Protein AF-A0A364GPJ3-F1 (afdb_monomer)

Sequence (107 aa):
MFDFDQLNASINGVFGESVSYQPAAGGAPFSVTGVVVDSFRTPYYKDDGSVGYTTTAPAIGVRLADFPAKPVKNDVLTRLKTGDRFMVLDVHSDGIGWLNLILKVAK

Foldseek 3Di:
DDACVVVQVVCLVPQWAWKWKAAPVGDDIDIFTWHKDDWDWDWDADPVRDIDIDIDAIKTKGFQVRDPDGDDFQIWIAGPVPRWIWTFHDWDDPPNRIIITGIDGDD

Solvent-accessible surface area (backbone atoms only — not comparable to full-atom values): 6150 Å² total; per-residue (Å²): 133,88,83,42,58,68,58,54,51,51,50,34,75,75,62,33,42,59,26,41,37,32,52,67,89,70,57,81,67,44,77,44,58,21,35,71,42,78,57,49,77,48,80,44,78,44,98,86,72,47,79,45,73,51,75,47,71,28,33,35,40,32,50,52,85,77,43,99,60,86,84,56,67,61,18,34,40,32,36,67,87,77,66,52,38,30,26,29,68,45,77,44,71,76,85,58,55,42,32,42,34,38,35,42,84,47,132

Secondary structure (DSSP, 8-state):
----HHHHHHHHHHH-EEEEEE-TTSPPPEEEEEEEE---EEEEE-TTSPEEEEE---EEEEEGGG-SS---TT-EEEETTT--EEEEEEEEE-SSSEEEEEEEE--

Radius of gyration: 15.86 Å; Cα contacts (8 Å, |Δi|>4): 226; chains: 1; bounding box: 46×33×44 Å

pLDDT: mean 90.46, std 5.55, range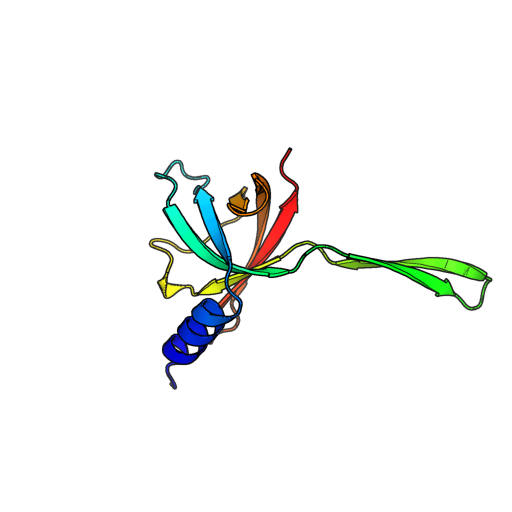 [61.84, 95.56]

Nearest PDB structures (foldseek):
  8gtf-assembly1_M  TM=7.383E-01  e=1.185E-05  Dinoroseobacter phage vB_DshS-R4C
  2h9h-assembly1_A  TM=4.325E-01  e=6.744E-03  Hepatovirus A
  6tba-assembly1_3A  TM=4.882E-01  e=1.240E-01  Rhodobacter capsulatus SB 1003
  5wej-assembly1_A  TM=3.888E-01  e=8.947E-01  Norovirus Hu/1968/US

Structure (mmCIF, N/CA/C/O backbone):
data_AF-A0A364GPJ3-F1
#
_entry.id   AF-A0A364GPJ3-F1
#
loop_
_atom_site.group_PDB
_atom_site.id
_atom_site.type_symbol
_atom_site.label_atom_id
_atom_site.label_alt_id
_atom_site.label_comp_id
_atom_site.label_asym_id
_atom_site.label_entity_id
_atom_site.label_seq_id
_atom_site.pdbx_PDB_ins_code
_atom_site.Cartn_x
_atom_site.Cartn_y
_atom_site.Cartn_z
_atom_site.occupancy
_atom_site.B_iso_or_equiv
_atom_site.auth_seq_id
_atom_site.auth_comp_id
_atom_site.auth_asym_id
_atom_site.auth_atom_id
_atom_site.pdbx_PDB_model_num
ATOM 1 N N . MET A 1 1 ? -25.790 -4.391 -11.228 1.00 63.22 1 MET A N 1
ATOM 2 C CA . MET A 1 1 ? -24.360 -4.034 -11.133 1.00 63.22 1 MET A CA 1
ATOM 3 C C . MET A 1 1 ? -23.608 -5.323 -10.870 1.00 63.22 1 MET A C 1
ATOM 5 O O . MET A 1 1 ? -24.101 -6.101 -10.064 1.00 63.22 1 MET A O 1
ATOM 9 N N . PHE A 1 2 ? -22.533 -5.606 -11.603 1.00 77.19 2 PHE A N 1
ATOM 10 C CA . PHE A 1 2 ? -21.745 -6.817 -11.365 1.00 77.19 2 PHE A CA 1
ATOM 11 C C . PHE A 1 2 ? -20.918 -6.652 -10.091 1.00 77.19 2 PHE A C 1
ATOM 13 O O . PHE A 1 2 ? -20.407 -5.563 -9.833 1.00 77.19 2 PHE A O 1
ATOM 20 N N . ASP A 1 3 ? -20.834 -7.718 -9.303 1.00 80.44 3 ASP A N 1
ATOM 21 C CA . ASP A 1 3 ? -20.013 -7.763 -8.101 1.00 80.44 3 ASP A CA 1
ATOM 22 C C . ASP A 1 3 ? -18.608 -8.264 -8.465 1.00 80.44 3 ASP A C 1
ATOM 24 O O . ASP A 1 3 ? -18.435 -9.407 -8.892 1.00 80.44 3 ASP A O 1
ATOM 28 N N . PHE A 1 4 ? -17.614 -7.385 -8.339 1.00 85.38 4 PHE A N 1
ATOM 29 C CA . PHE A 1 4 ? -16.212 -7.670 -8.652 1.00 85.38 4 PHE A CA 1
ATOM 30 C C . PHE A 1 4 ? -15.420 -8.148 -7.430 1.00 85.38 4 PHE A C 1
ATOM 32 O O . PHE A 1 4 ? -14.222 -8.413 -7.530 1.00 85.38 4 PHE A O 1
ATOM 39 N N . ASP A 1 5 ? -16.066 -8.319 -6.278 1.00 86.19 5 ASP A N 1
ATOM 40 C CA . ASP A 1 5 ? -15.370 -8.657 -5.043 1.00 86.19 5 ASP A CA 1
ATOM 41 C C . ASP A 1 5 ? -14.637 -9.999 -5.092 1.00 86.19 5 ASP A C 1
ATOM 43 O O . ASP A 1 5 ? -13.546 -10.124 -4.536 1.00 86.19 5 ASP A O 1
ATOM 47 N N . GLN A 1 6 ? -15.182 -10.996 -5.795 1.00 89.06 6 GLN A N 1
ATOM 48 C CA . GLN A 1 6 ? -14.492 -12.280 -5.967 1.00 89.06 6 GLN A CA 1
ATOM 49 C C . GLN A 1 6 ? -13.222 -12.155 -6.817 1.00 89.06 6 GLN A C 1
ATOM 51 O O . GLN A 1 6 ? -12.224 -12.830 -6.544 1.00 89.06 6 GLN A O 1
ATOM 56 N N . LEU A 1 7 ? -13.234 -11.276 -7.823 1.00 89.88 7 LEU A N 1
ATOM 57 C CA . LEU A 1 7 ? -12.050 -10.977 -8.627 1.00 89.88 7 LEU A CA 1
ATOM 58 C C . LEU A 1 7 ? -10.989 -10.294 -7.757 1.00 89.88 7 LEU A C 1
ATOM 60 O O . LEU A 1 7 ? -9.840 -10.732 -7.727 1.00 89.88 7 LEU A O 1
ATOM 64 N N . ASN A 1 8 ? -11.400 -9.287 -6.990 1.00 90.94 8 ASN A N 1
ATOM 65 C CA . ASN A 1 8 ? -10.539 -8.538 -6.077 1.00 90.94 8 ASN A CA 1
ATOM 66 C C . ASN A 1 8 ? -9.906 -9.450 -5.011 1.00 90.94 8 ASN A C 1
ATOM 68 O O . ASN A 1 8 ? -8.701 -9.387 -4.767 1.00 90.94 8 ASN A O 1
ATOM 72 N N . ALA A 1 9 ? -10.692 -10.358 -4.425 1.00 91.38 9 ALA A N 1
ATOM 73 C CA . ALA A 1 9 ? -10.198 -11.351 -3.474 1.00 91.38 9 ALA A CA 1
ATOM 74 C C . ALA A 1 9 ? -9.173 -12.307 -4.110 1.00 91.38 9 ALA A C 1
ATOM 76 O O . ALA A 1 9 ? -8.153 -12.618 -3.495 1.00 91.38 9 ALA A O 1
ATOM 77 N N . SER A 1 10 ? -9.405 -12.734 -5.354 1.00 93.31 10 SER A N 1
ATOM 78 C CA . SER A 1 10 ? -8.479 -13.611 -6.084 1.00 93.31 10 SER A CA 1
ATOM 79 C C . SER A 1 10 ? -7.152 -12.911 -6.392 1.00 93.31 10 SER A C 1
ATOM 81 O O . SER A 1 10 ? -6.089 -13.500 -6.207 1.00 93.31 10 SER A O 1
ATOM 83 N N . ILE A 1 11 ? -7.197 -11.637 -6.800 1.00 92.62 11 ILE A N 1
ATOM 84 C CA . ILE A 1 11 ? -6.002 -10.807 -7.022 1.00 92.62 11 ILE A CA 1
ATOM 85 C C . ILE A 1 11 ? -5.192 -10.687 -5.727 1.00 92.62 11 ILE A C 1
ATOM 87 O O . ILE A 1 11 ? -3.986 -10.940 -5.736 1.00 92.62 11 ILE A O 1
ATOM 91 N N . ASN A 1 12 ? -5.854 -10.375 -4.608 1.00 92.50 12 ASN A N 1
ATOM 92 C CA . ASN A 1 12 ? -5.217 -10.326 -3.292 1.00 92.50 12 ASN A CA 1
ATOM 93 C C . ASN A 1 12 ? -4.597 -11.673 -2.892 1.00 92.50 12 ASN A C 1
ATOM 95 O O . ASN A 1 12 ? -3.507 -11.693 -2.330 1.00 92.50 12 ASN A O 1
ATOM 99 N N . GLY A 1 13 ? -5.243 -12.797 -3.209 1.00 91.38 13 GLY A N 1
ATOM 100 C CA . GLY A 1 13 ? -4.716 -14.129 -2.901 1.00 91.38 13 GLY A CA 1
ATOM 101 C C . GLY A 1 13 ? -3.429 -14.492 -3.652 1.00 91.38 13 GLY A C 1
ATOM 102 O O . GLY A 1 13 ? -2.637 -15.282 -3.144 1.00 91.38 13 GLY A O 1
ATOM 103 N N . VAL A 1 14 ? -3.206 -13.926 -4.843 1.00 94.88 14 VAL A N 1
ATOM 104 C CA . VAL A 1 14 ? -2.039 -14.241 -5.688 1.00 94.88 14 VAL A CA 1
ATOM 105 C C . VAL A 1 14 ? -0.918 -13.212 -5.538 1.00 94.88 14 VAL A C 1
ATOM 107 O O . VAL A 1 14 ? 0.250 -13.584 -5.453 1.00 94.88 14 VAL A O 1
ATOM 110 N N . PHE A 1 15 ? -1.262 -11.923 -5.523 1.00 94.62 15 PHE A N 1
ATOM 111 C CA . PHE A 1 15 ? -0.298 -10.815 -5.570 1.00 94.62 15 PHE A CA 1
ATOM 112 C C . PHE A 1 15 ? -0.271 -9.972 -4.296 1.00 94.62 15 PHE A C 1
ATOM 114 O O . PHE A 1 15 ? 0.564 -9.077 -4.168 1.00 94.62 15 PHE A O 1
ATOM 121 N N . GLY A 1 16 ? -1.213 -10.202 -3.385 1.00 93.06 16 GLY A N 1
ATOM 122 C CA . GLY A 1 16 ? -1.340 -9.412 -2.178 1.00 93.06 16 GLY A CA 1
ATOM 123 C C . GLY A 1 16 ? -0.233 -9.706 -1.174 1.00 93.06 16 GLY A C 1
ATOM 124 O O . GLY A 1 16 ? 0.240 -10.831 -1.015 1.00 93.06 16 GLY A O 1
ATOM 125 N N . GLU A 1 17 ? 0.145 -8.668 -0.446 1.00 94.81 17 GLU A N 1
ATOM 126 C CA . GLU A 1 17 ? 1.013 -8.742 0.714 1.00 94.81 17 GLU A CA 1
ATOM 127 C C . GLU A 1 17 ? 0.230 -8.340 1.962 1.00 94.81 17 GLU A C 1
ATOM 129 O O . GLU A 1 17 ? -0.613 -7.439 1.926 1.00 94.81 17 GLU A O 1
ATOM 134 N N . SER A 1 18 ? 0.516 -9.000 3.085 1.00 94.56 18 SER A N 1
ATOM 135 C CA . SER A 1 18 ? -0.067 -8.622 4.370 1.00 94.56 18 SER A CA 1
ATOM 136 C C . SER A 1 18 ? 0.593 -7.354 4.904 1.00 94.56 18 SER A C 1
ATOM 138 O O . SER A 1 18 ? 1.817 -7.265 5.050 1.00 94.56 18 SER A O 1
ATOM 140 N N . VAL A 1 19 ? -0.237 -6.379 5.246 1.00 95.12 19 VAL A N 1
ATOM 141 C CA . VAL A 1 19 ? 0.166 -5.102 5.825 1.00 95.12 19 VAL A CA 1
ATOM 142 C C . VAL A 1 19 ? -0.625 -4.856 7.106 1.00 95.12 19 VAL A C 1
ATOM 144 O O . VAL A 1 19 ? -1.802 -5.199 7.204 1.00 95.12 19 VAL A O 1
ATOM 147 N N . SER A 1 20 ? 0.027 -4.278 8.110 1.00 95.56 20 SER A N 1
A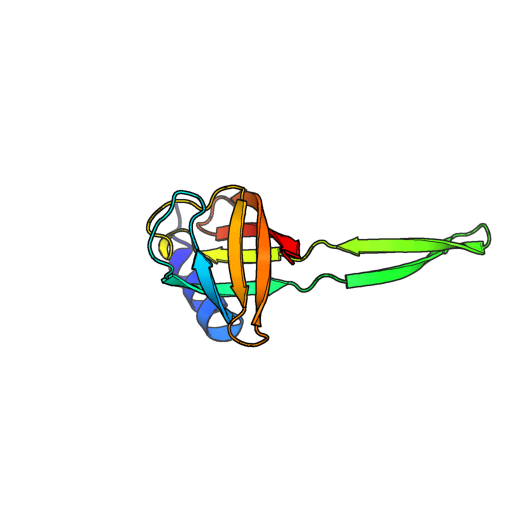TOM 148 C CA . SER A 1 20 ? -0.647 -3.807 9.318 1.00 95.56 20 SER A CA 1
ATOM 149 C C . SER A 1 20 ? -1.149 -2.392 9.078 1.00 95.56 20 SER A C 1
ATOM 151 O O . SER A 1 20 ? -0.366 -1.492 8.772 1.00 95.56 20 SER A O 1
ATOM 153 N N . TYR A 1 21 ? -2.457 -2.209 9.181 1.00 95.25 21 TYR A N 1
ATOM 154 C CA . TYR A 1 21 ? -3.138 -0.942 9.006 1.00 95.25 21 TYR A CA 1
ATOM 155 C C . TYR A 1 21 ? -3.462 -0.320 10.357 1.00 95.25 21 TYR A C 1
ATOM 157 O O . TYR A 1 21 ? -4.069 -0.959 11.212 1.00 95.25 21 TYR A O 1
ATOM 165 N N . GLN A 1 22 ? -3.110 0.948 10.528 1.00 94.50 22 GLN A N 1
ATOM 166 C CA . GLN A 1 22 ? -3.352 1.728 11.730 1.00 94.50 22 GLN A CA 1
ATOM 167 C C . GLN A 1 22 ? -4.174 2.974 11.373 1.00 94.50 22 GLN A C 1
ATOM 169 O O . GLN A 1 22 ? -3.638 3.905 10.763 1.00 94.50 22 GLN A O 1
ATOM 174 N N . PRO A 1 23 ? -5.452 3.039 11.790 1.00 93.50 23 PRO A N 1
ATOM 175 C CA . PRO A 1 23 ? -6.261 4.239 11.626 1.00 93.50 23 PRO A CA 1
ATOM 176 C C . PRO A 1 23 ? -5.691 5.416 12.427 1.00 93.50 23 PRO A C 1
ATOM 178 O O . PRO A 1 23 ? -5.376 5.274 13.614 1.00 93.50 23 PRO A O 1
ATOM 181 N N . ALA A 1 24 ? -5.629 6.593 11.809 1.00 89.88 24 ALA A N 1
ATOM 182 C CA . ALA A 1 24 ? -5.200 7.848 12.421 1.00 89.88 24 ALA A CA 1
ATOM 183 C C . ALA A 1 24 ? -6.159 8.312 13.525 1.00 89.88 24 ALA A C 1
ATOM 185 O O . ALA A 1 24 ? -5.745 8.992 14.459 1.00 89.88 24 ALA A O 1
ATOM 186 N N . ALA A 1 25 ? -7.429 7.905 13.447 1.00 86.25 25 ALA A N 1
ATOM 187 C CA . ALA A 1 25 ? -8.451 8.201 14.449 1.00 86.25 25 ALA A CA 1
ATOM 188 C C . ALA A 1 25 ? -8.274 7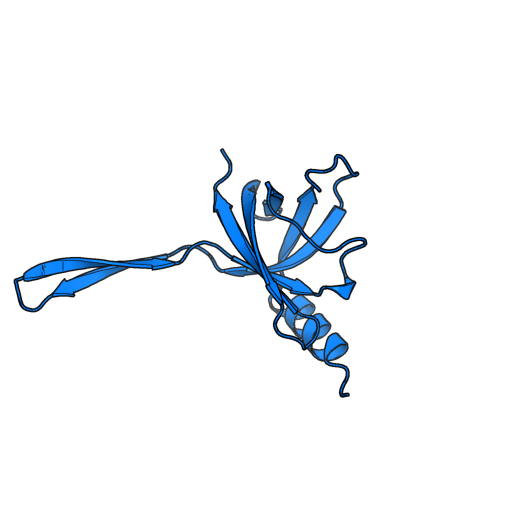.436 15.782 1.00 86.25 25 ALA A C 1
ATOM 190 O O . ALA A 1 25 ? -9.062 7.646 16.700 1.00 86.25 25 ALA A O 1
ATOM 191 N N . GLY A 1 26 ? -7.259 6.566 15.911 1.00 78.69 26 GLY A N 1
ATOM 192 C CA . GLY A 1 26 ? -6.917 5.902 17.179 1.00 78.69 26 GLY A CA 1
ATOM 193 C C . GLY A 1 26 ? -7.540 4.517 17.400 1.00 78.69 26 GLY A C 1
ATOM 194 O O . GLY A 1 26 ? -7.743 4.119 18.544 1.00 78.69 26 GLY A O 1
ATOM 195 N N . GLY A 1 27 ? -7.847 3.774 16.330 1.00 83.19 27 GLY A N 1
ATOM 196 C CA . GLY A 1 27 ? -8.333 2.387 16.409 1.00 83.19 27 GLY A CA 1
ATOM 197 C C . GLY A 1 27 ? -7.221 1.355 16.639 1.00 83.19 27 GLY A C 1
ATOM 198 O O . GLY A 1 27 ? -6.041 1.659 16.473 1.00 83.19 27 GLY A O 1
ATOM 199 N N . ALA A 1 28 ? -7.589 0.118 16.987 1.00 88.69 28 ALA A N 1
ATOM 200 C CA . ALA A 1 28 ? -6.624 -0.980 17.041 1.00 88.69 28 ALA A CA 1
ATOM 201 C C . ALA A 1 28 ? -6.085 -1.285 15.630 1.00 88.69 28 ALA A C 1
ATOM 203 O O . ALA A 1 28 ? -6.879 -1.318 14.682 1.00 88.69 28 ALA A O 1
ATOM 204 N N . PRO A 1 29 ? -4.770 -1.511 15.469 1.00 92.00 29 PRO A N 1
ATOM 205 C CA . PRO A 1 29 ? -4.232 -1.901 14.182 1.00 92.00 29 PRO A CA 1
ATOM 206 C C . PRO A 1 29 ? -4.744 -3.285 13.781 1.00 92.00 29 PRO A C 1
ATOM 208 O O . PRO A 1 29 ? -4.863 -4.186 14.613 1.00 92.00 29 PRO A O 1
ATOM 211 N N . PHE A 1 30 ? -5.038 -3.456 12.497 1.00 94.31 30 PHE A N 1
ATOM 212 C CA . PHE A 1 30 ? -5.532 -4.710 11.935 1.00 94.31 30 PHE A CA 1
ATOM 213 C C . PHE A 1 30 ? -4.731 -5.090 10.695 1.00 94.31 30 PHE A C 1
ATOM 215 O O . PHE A 1 30 ? -4.136 -4.243 10.036 1.00 94.31 30 PHE A O 1
ATOM 222 N N . SER A 1 31 ? -4.687 -6.383 10.388 1.00 94.31 31 SER A N 1
ATOM 223 C CA . SER A 1 31 ? -4.017 -6.855 9.177 1.00 94.31 31 SER A CA 1
ATOM 224 C C . SER A 1 31 ? -4.967 -6.780 7.992 1.00 94.31 31 SER A C 1
ATOM 226 O O . SER A 1 31 ? -6.118 -7.196 8.096 1.00 94.31 31 SER A O 1
ATOM 228 N N . VAL A 1 32 ? -4.465 -6.287 6.868 1.00 94.62 32 VAL A N 1
ATOM 229 C CA . VAL A 1 32 ? -5.161 -6.294 5.584 1.00 94.62 32 VAL A CA 1
ATOM 230 C C . VAL A 1 32 ? -4.217 -6.806 4.506 1.00 94.62 32 VAL A C 1
ATOM 232 O O . VAL A 1 32 ? -2.997 -6.684 4.626 1.00 94.62 32 VAL A O 1
ATOM 235 N N . THR A 1 33 ? -4.771 -7.411 3.465 1.00 95.50 33 THR A N 1
ATOM 236 C CA . THR A 1 33 ? -4.009 -7.869 2.306 1.00 95.50 33 THR A CA 1
ATOM 237 C C . THR A 1 33 ? -4.208 -6.888 1.160 1.00 95.50 33 THR A C 1
ATOM 239 O O . THR A 1 33 ? -5.333 -6.483 0.863 1.00 95.50 33 THR A O 1
ATOM 242 N N . GLY A 1 34 ? -3.112 -6.498 0.517 1.00 94.06 34 GLY A N 1
ATOM 243 C CA . GLY A 1 34 ? -3.163 -5.593 -0.623 1.00 94.06 34 GLY A CA 1
ATOM 244 C C . GLY A 1 34 ? -1.969 -5.734 -1.545 1.00 94.06 34 GLY A C 1
ATOM 245 O O . GLY A 1 34 ? -0.896 -6.172 -1.138 1.00 94.06 34 GLY A O 1
ATOM 246 N N . VAL A 1 35 ? -2.153 -5.346 -2.800 1.00 94.94 35 VAL A N 1
ATOM 247 C CA . VAL A 1 35 ? -1.099 -5.372 -3.815 1.00 94.94 35 VAL A CA 1
ATOM 248 C C . VAL A 1 35 ? -0.256 -4.111 -3.679 1.00 94.94 35 VAL A C 1
ATOM 250 O O . VAL A 1 35 ? -0.728 -3.006 -3.953 1.00 94.94 35 VAL A O 1
ATOM 253 N N . VAL A 1 36 ? 0.987 -4.270 -3.229 1.00 92.88 36 VAL A N 1
ATOM 254 C CA . VAL A 1 36 ? 1.921 -3.157 -3.022 1.00 92.88 36 VAL A CA 1
ATOM 255 C C . VAL A 1 36 ? 2.600 -2.795 -4.341 1.00 92.88 36 VAL A C 1
ATOM 257 O O . VAL A 1 36 ? 3.106 -3.660 -5.053 1.00 92.88 36 VAL A O 1
ATOM 260 N N . VAL A 1 37 ? 2.640 -1.500 -4.643 1.00 92.06 37 VAL A N 1
ATOM 261 C CA . VAL A 1 37 ? 3.387 -0.921 -5.759 1.00 92.06 37 VAL A CA 1
ATOM 262 C C . VAL A 1 37 ? 4.523 -0.092 -5.178 1.00 92.06 37 VAL A C 1
ATOM 264 O O . VAL A 1 37 ? 4.297 0.943 -4.545 1.00 92.06 37 VAL A O 1
ATOM 267 N N . ASP A 1 38 ? 5.753 -0.559 -5.380 1.00 88.50 38 ASP A N 1
ATOM 268 C CA . ASP A 1 38 ? 6.940 0.139 -4.902 1.00 88.50 38 ASP A CA 1
ATOM 269 C C . ASP A 1 38 ? 7.161 1.449 -5.677 1.00 88.50 38 ASP A C 1
ATOM 271 O O . ASP A 1 38 ? 6.859 1.577 -6.868 1.00 88.50 38 ASP A O 1
ATOM 275 N N . SER A 1 39 ? 7.731 2.444 -4.997 1.00 86.38 39 SER A N 1
ATOM 276 C CA . SER A 1 39 ? 8.159 3.675 -5.654 1.00 86.38 39 SER A CA 1
ATOM 277 C C . SER A 1 39 ? 9.346 3.400 -6.568 1.00 86.38 39 SER A C 1
ATOM 279 O O . SER A 1 39 ? 10.330 2.802 -6.129 1.00 86.38 39 SER A O 1
ATOM 281 N N . PHE A 1 40 ? 9.319 3.920 -7.791 1.00 83.31 40 PHE A N 1
ATOM 282 C CA . PHE A 1 40 ? 10.476 3.879 -8.678 1.00 83.31 40 PHE A CA 1
ATOM 283 C C . PHE A 1 40 ? 10.864 5.278 -9.148 1.00 83.31 40 PHE A C 1
ATOM 285 O O . PHE A 1 40 ? 10.049 6.205 -9.208 1.00 83.31 40 PHE A O 1
ATOM 292 N N . ARG A 1 41 ? 12.148 5.416 -9.478 1.00 85.88 41 ARG A N 1
ATOM 293 C CA . ARG A 1 41 ? 12.730 6.613 -10.072 1.00 85.88 41 ARG A CA 1
ATOM 294 C C . ARG A 1 41 ? 13.634 6.193 -11.221 1.00 85.88 41 ARG A C 1
ATOM 296 O O . ARG A 1 41 ? 14.705 5.643 -10.982 1.00 85.88 41 ARG A O 1
ATOM 303 N N . THR A 1 42 ? 13.215 6.493 -12.444 1.00 87.19 42 THR A N 1
ATOM 304 C CA . THR A 1 42 ? 13.952 6.121 -13.659 1.00 87.19 42 THR A CA 1
ATOM 305 C C . THR A 1 42 ? 14.468 7.379 -14.356 1.00 87.19 42 THR A C 1
ATOM 307 O O . THR A 1 42 ? 13.663 8.275 -14.634 1.00 87.19 42 THR A O 1
ATOM 310 N N . PRO A 1 43 ? 15.785 7.496 -14.617 1.00 89.44 43 PRO A N 1
ATOM 311 C CA . PRO A 1 43 ? 16.326 8.601 -15.395 1.00 89.44 43 PRO A CA 1
ATO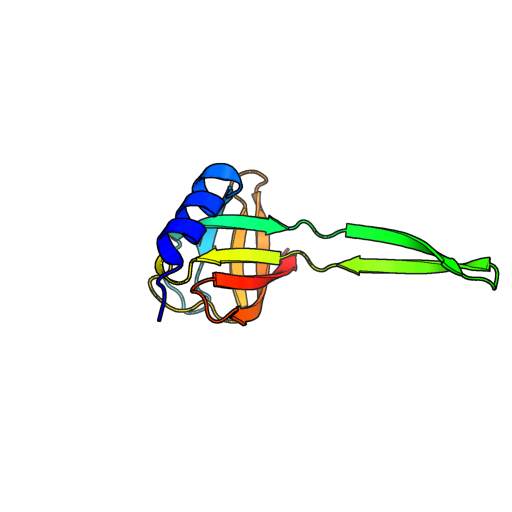M 312 C C . PRO A 1 43 ? 15.995 8.425 -16.882 1.00 89.44 43 PRO A C 1
ATOM 314 O O . PRO A 1 43 ? 15.998 7.310 -17.399 1.00 89.44 43 PRO A O 1
ATOM 317 N N . TYR A 1 44 ? 15.754 9.531 -17.576 1.00 89.94 44 TYR A N 1
ATOM 318 C CA . TYR A 1 44 ? 15.698 9.571 -19.035 1.00 89.94 44 TYR A CA 1
ATOM 319 C C . TYR A 1 44 ? 16.473 10.783 -19.546 1.00 89.94 44 TYR A C 1
ATOM 321 O O . TYR A 1 44 ? 16.576 11.803 -18.861 1.00 89.94 44 TYR A O 1
ATOM 329 N N . TYR A 1 45 ? 17.029 10.665 -20.745 1.00 93.00 45 TYR A N 1
ATOM 330 C CA . TYR A 1 45 ? 17.733 11.762 -21.395 1.00 93.00 45 TYR A CA 1
ATOM 331 C C . TYR A 1 45 ? 16.756 12.535 -22.269 1.00 93.00 45 TYR A C 1
ATOM 333 O O . TYR A 1 45 ? 15.976 11.937 -23.010 1.00 93.00 45 TYR A O 1
ATOM 341 N N . LYS A 1 46 ? 16.777 13.858 -22.145 1.00 89.69 46 LYS A N 1
ATOM 342 C CA . LYS A 1 46 ? 16.057 14.755 -23.046 1.00 89.69 46 LYS A CA 1
ATOM 343 C C . LYS A 1 46 ? 16.905 15.048 -24.282 1.00 89.69 46 LYS A C 1
ATOM 345 O O . LYS A 1 46 ? 18.121 14.858 -24.265 1.00 89.69 46 LYS A O 1
ATOM 350 N N . ASP A 1 47 ? 16.268 15.592 -25.313 1.00 89.69 47 ASP A N 1
ATOM 351 C CA . ASP A 1 47 ? 16.931 15.977 -26.567 1.00 89.69 47 ASP A CA 1
ATOM 352 C C . ASP A 1 47 ? 18.019 17.052 -26.372 1.00 89.69 47 ASP A C 1
ATOM 354 O O . ASP A 1 47 ? 18.955 17.141 -27.161 1.00 89.69 47 ASP A O 1
ATOM 358 N N . ASP A 1 48 ? 17.938 17.841 -25.293 1.00 90.56 48 ASP A N 1
ATOM 359 C CA . ASP A 1 48 ? 18.938 18.847 -24.902 1.00 90.56 48 ASP A CA 1
ATOM 360 C C . ASP A 1 48 ? 20.131 18.268 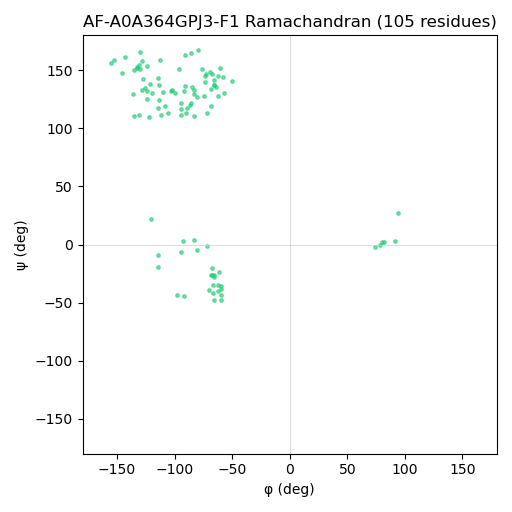-24.108 1.00 90.56 48 ASP A C 1
ATOM 362 O O . ASP A 1 48 ? 20.993 19.014 -23.642 1.00 90.56 48 ASP A O 1
ATOM 366 N N . GLY A 1 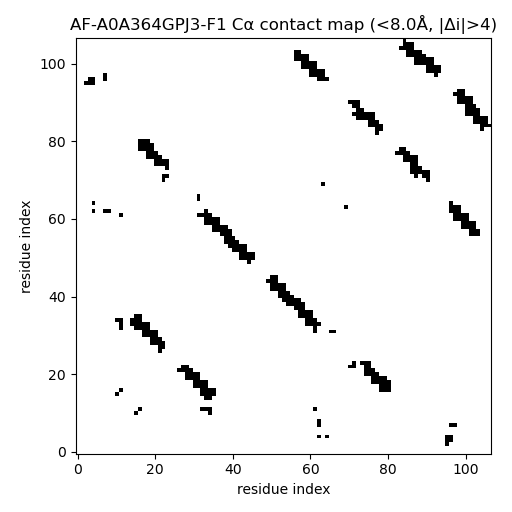49 ? 20.181 16.944 -23.919 1.00 85.38 49 GLY A N 1
ATOM 367 C CA . GLY A 1 49 ? 21.216 16.254 -23.146 1.00 85.38 49 GLY A CA 1
ATOM 368 C C . GLY A 1 49 ? 21.042 16.333 -21.624 1.00 85.38 49 GLY A C 1
ATOM 369 O O . GLY A 1 49 ? 21.844 15.752 -20.889 1.00 85.38 49 GLY A O 1
ATOM 370 N N . SER A 1 50 ? 20.002 17.004 -21.118 1.00 91.12 50 SER A N 1
ATOM 371 C CA . SER A 1 50 ? 19.692 17.034 -19.686 1.00 91.12 50 SER A CA 1
ATOM 372 C C . SER A 1 50 ? 19.042 15.731 -19.211 1.00 91.12 50 SER A C 1
ATOM 374 O O . SER A 1 50 ? 18.324 15.050 -19.948 1.00 91.12 50 SER A O 1
ATOM 376 N N . VAL A 1 51 ? 19.250 15.395 -17.935 1.00 89.44 51 VAL A N 1
ATOM 377 C CA . VAL A 1 51 ? 18.617 14.228 -17.303 1.00 89.44 51 VAL A CA 1
ATOM 378 C C . VAL A 1 51 ? 17.271 14.636 -16.706 1.00 89.44 51 VAL A C 1
ATOM 380 O O . VAL A 1 51 ? 17.197 15.474 -15.805 1.00 89.44 51 VAL A O 1
ATOM 383 N N . GLY A 1 52 ? 16.191 14.046 -17.210 1.00 87.69 52 GLY A N 1
ATOM 384 C CA . GLY A 1 52 ? 14.882 14.028 -16.567 1.00 87.69 52 GLY A CA 1
ATOM 385 C C . GLY A 1 52 ? 14.715 12.801 -15.669 1.00 87.69 52 GLY A C 1
ATOM 386 O O . GLY A 1 52 ? 15.453 11.823 -15.783 1.00 87.69 52 GLY A O 1
ATOM 387 N N . TYR A 1 53 ? 13.733 12.843 -14.770 1.00 86.56 53 TYR A N 1
ATOM 388 C CA . TYR A 1 53 ? 13.359 11.697 -13.942 1.00 86.56 53 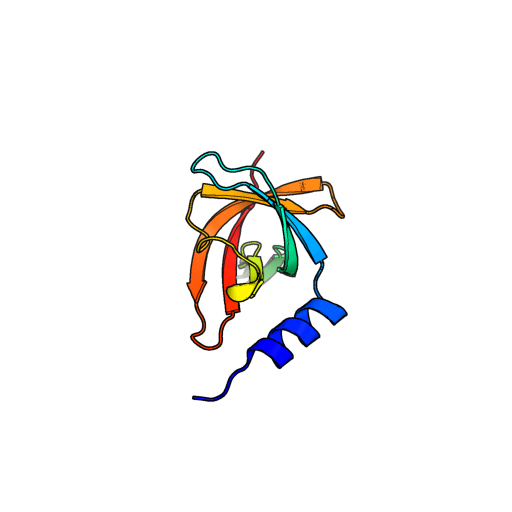TYR A CA 1
ATOM 389 C C . TYR A 1 53 ? 11.861 11.449 -14.042 1.00 86.56 53 TYR A C 1
ATOM 391 O O . TYR A 1 53 ? 11.068 12.375 -13.883 1.00 86.56 53 TYR A O 1
ATOM 399 N N . THR A 1 54 ? 11.488 10.191 -14.244 1.00 84.88 54 THR A N 1
ATOM 400 C CA . THR A 1 54 ? 10.121 9.711 -14.037 1.00 84.88 54 THR A CA 1
ATOM 401 C C . THR A 1 54 ? 10.047 9.135 -12.634 1.00 84.88 54 THR A C 1
ATOM 403 O O . THR A 1 54 ? 10.830 8.246 -12.294 1.00 84.88 54 THR A O 1
ATOM 406 N N . THR A 1 55 ? 9.146 9.665 -11.810 1.00 83.88 55 THR A N 1
ATOM 407 C CA . THR A 1 55 ? 8.952 9.224 -10.424 1.00 83.88 55 THR A CA 1
ATOM 408 C C . THR A 1 55 ? 7.529 8.754 -10.206 1.00 83.88 55 THR A C 1
ATOM 410 O O . THR A 1 55 ? 6.589 9.434 -10.618 1.00 83.88 55 THR A O 1
ATOM 413 N N . THR A 1 56 ? 7.368 7.657 -9.476 1.00 84.12 56 THR A N 1
ATOM 414 C CA . THR A 1 56 ? 6.060 7.181 -9.020 1.00 84.12 56 THR A CA 1
ATOM 415 C C . THR A 1 56 ? 6.064 7.045 -7.506 1.00 84.12 56 THR A C 1
ATOM 417 O O . THR A 1 56 ? 7.013 6.519 -6.920 1.00 84.12 56 THR A O 1
ATOM 420 N N . ALA A 1 57 ? 5.019 7.577 -6.873 1.00 87.00 57 ALA A N 1
ATOM 421 C CA . ALA A 1 57 ? 4.809 7.430 -5.440 1.00 87.00 57 ALA A CA 1
ATOM 422 C C . ALA A 1 57 ? 4.496 5.962 -5.110 1.00 87.00 57 ALA A C 1
ATOM 424 O O . ALA A 1 57 ? 3.861 5.291 -5.927 1.00 87.00 57 ALA A O 1
ATOM 425 N N . PRO A 1 58 ? 4.911 5.460 -3.936 1.00 93.19 58 PRO A N 1
ATOM 426 C CA . PRO A 1 58 ? 4.489 4.138 -3.508 1.00 93.19 58 PRO A CA 1
ATOM 427 C C . PRO A 1 58 ? 2.965 4.127 -3.355 1.00 93.19 58 PRO A C 1
ATOM 429 O O . PRO A 1 58 ? 2.365 5.129 -2.957 1.00 93.19 58 PRO A O 1
ATOM 432 N N . ALA A 1 59 ? 2.337 3.005 -3.671 1.00 94.75 59 ALA A N 1
ATOM 433 C CA . ALA A 1 59 ? 0.894 2.851 -3.561 1.00 94.75 59 ALA A CA 1
ATOM 434 C C . ALA A 1 59 ? 0.536 1.439 -3.103 1.00 94.75 59 ALA A C 1
ATOM 436 O O . ALA A 1 59 ? 1.347 0.519 -3.193 1.00 94.75 59 ALA A O 1
ATOM 437 N N . ILE A 1 60 ? -0.682 1.260 -2.605 1.00 94.75 60 ILE A N 1
ATOM 438 C CA . ILE A 1 60 ? -1.225 -0.068 -2.334 1.00 94.75 60 ILE A CA 1
ATOM 439 C C . ILE A 1 60 ? -2.664 -0.154 -2.828 1.00 94.75 60 ILE A C 1
ATOM 441 O O . ILE A 1 60 ? -3.500 0.696 -2.519 1.00 94.75 60 ILE A O 1
ATOM 445 N N . GLY A 1 61 ? -2.934 -1.198 -3.601 1.00 94.69 61 GLY A N 1
ATOM 446 C CA . GLY A 1 61 ? -4.274 -1.593 -3.989 1.00 94.69 61 GLY A CA 1
ATOM 447 C C . GLY A 1 61 ? -4.888 -2.489 -2.924 1.00 94.69 61 GLY A C 1
ATOM 448 O O . GLY A 1 61 ? -4.320 -3.533 -2.612 1.00 94.69 61 GLY A O 1
ATOM 449 N N . VAL A 1 62 ? -6.028 -2.095 -2.368 1.00 94.44 62 VAL A N 1
ATOM 450 C CA . VAL A 1 62 ? -6.731 -2.856 -1.334 1.00 94.44 62 VAL A CA 1
ATOM 451 C C . VAL A 1 62 ? -8.216 -2.971 -1.649 1.00 94.44 62 VAL A C 1
ATOM 453 O O . VAL A 1 62 ? -8.804 -2.095 -2.282 1.00 94.44 62 VAL A O 1
ATOM 456 N N . ARG A 1 63 ? -8.854 -4.033 -1.161 1.00 93.81 63 ARG A N 1
ATOM 457 C CA . ARG A 1 63 ? -10.298 -4.218 -1.302 1.00 93.81 63 ARG A CA 1
ATOM 458 C C . ARG A 1 63 ? -11.035 -3.448 -0.211 1.00 93.81 63 ARG A C 1
ATOM 460 O O . ARG A 1 63 ? -10.745 -3.616 0.969 1.00 93.81 63 ARG A O 1
ATOM 467 N N . LEU A 1 64 ? -12.030 -2.644 -0.589 1.00 91.81 64 LEU A N 1
ATOM 468 C CA . LEU A 1 64 ? -12.824 -1.846 0.354 1.00 91.81 64 LEU A CA 1
ATOM 469 C C . LEU A 1 64 ? -13.543 -2.718 1.399 1.00 91.81 64 LEU A C 1
ATOM 471 O O . LEU A 1 64 ? -13.660 -2.310 2.549 1.00 91.81 64 LEU A O 1
ATOM 475 N N . ALA A 1 65 ? -14.003 -3.909 1.010 1.00 90.56 65 ALA A N 1
ATOM 476 C CA . ALA A 1 65 ? -14.726 -4.826 1.893 1.00 90.56 65 ALA A CA 1
ATOM 477 C C . ALA A 1 65 ? -13.867 -5.410 3.031 1.00 90.56 65 ALA A C 1
ATOM 479 O O . ALA A 1 65 ? -14.420 -5.856 4.033 1.00 90.56 65 ALA A O 1
ATOM 480 N N . ASP A 1 66 ? -12.536 -5.386 2.901 1.00 90.62 66 ASP A N 1
ATOM 481 C CA . ASP A 1 66 ? -11.625 -5.876 3.942 1.00 90.62 66 ASP A CA 1
ATOM 482 C C . ASP A 1 66 ? -11.418 -4.827 5.056 1.00 90.62 66 ASP A C 1
ATOM 484 O O . ASP A 1 66 ? -10.768 -5.098 6.067 1.00 90.62 66 ASP A O 1
ATOM 488 N N . PHE A 1 67 ? -11.979 -3.621 4.891 1.00 90.94 67 PHE A N 1
ATOM 489 C CA . PHE A 1 67 ? -11.864 -2.528 5.848 1.00 90.94 67 PHE A CA 1
ATOM 490 C C . PHE A 1 67 ? -13.138 -2.355 6.683 1.00 90.94 67 PHE A C 1
ATOM 492 O O . PHE A 1 67 ? -14.226 -2.211 6.126 1.00 90.94 67 PHE A O 1
ATOM 499 N N . PRO A 1 68 ? -13.019 -2.240 8.021 1.00 89.50 68 PRO A N 1
ATOM 500 C CA . PRO A 1 68 ? -14.165 -1.938 8.880 1.00 89.50 68 PRO A CA 1
ATOM 501 C C . PRO A 1 68 ? -14.689 -0.508 8.672 1.00 89.50 68 PRO A C 1
ATOM 503 O O . PRO A 1 68 ? -15.860 -0.224 8.914 1.00 89.50 68 PRO A O 1
ATOM 506 N N . ALA A 1 69 ? -13.819 0.403 8.234 1.00 88.94 69 ALA A N 1
ATOM 507 C CA . ALA A 1 69 ? -14.142 1.777 7.888 1.00 88.94 69 ALA A CA 1
ATOM 508 C C . ALA A 1 69 ? -13.260 2.224 6.721 1.00 88.94 69 ALA A C 1
ATOM 510 O O . ALA A 1 69 ? -12.108 1.803 6.614 1.00 88.94 69 ALA A O 1
ATOM 511 N N . LYS A 1 70 ? -13.791 3.094 5.856 1.00 90.06 70 LYS A N 1
ATOM 512 C CA . LYS A 1 70 ? -13.065 3.565 4.673 1.00 90.06 70 LYS A CA 1
ATOM 513 C C . LYS A 1 70 ? -11.725 4.211 5.083 1.00 90.06 70 LYS A C 1
ATOM 515 O O . LYS A 1 70 ? -11.749 5.099 5.936 1.00 90.06 70 LYS A O 1
ATOM 520 N N . PRO A 1 71 ? -10.600 3.826 4.449 1.00 92.38 71 PRO A N 1
ATOM 521 C CA . PRO A 1 71 ? -9.307 4.479 4.612 1.00 92.38 71 PRO A CA 1
ATOM 522 C C . PRO A 1 71 ? -9.374 5.990 4.440 1.00 92.38 71 PRO A C 1
ATOM 524 O O . PRO A 1 71 ? -10.059 6.488 3.539 1.00 92.38 71 PRO A O 1
ATOM 527 N N . VAL A 1 72 ? -8.621 6.716 5.263 1.00 93.75 72 VAL A N 1
ATOM 528 C CA . VAL A 1 72 ? -8.511 8.172 5.182 1.00 93.75 72 VAL A CA 1
ATOM 529 C C . VAL A 1 72 ? -7.059 8.632 5.178 1.00 93.75 72 VAL A C 1
ATOM 531 O O . VAL A 1 72 ? -6.115 7.899 5.475 1.00 93.75 72 VAL A O 1
ATOM 534 N N . LYS A 1 73 ? -6.870 9.899 4.815 1.00 93.88 73 LYS A N 1
ATOM 535 C CA . LYS A 1 73 ? -5.565 10.550 4.847 1.00 93.88 73 LYS A CA 1
ATOM 536 C C . LYS A 1 73 ? -4.974 10.517 6.259 1.00 93.88 73 LYS A C 1
ATOM 538 O O . LYS A 1 73 ? -5.682 10.728 7.239 1.00 93.88 73 LYS A O 1
ATOM 543 N N . ASN A 1 74 ? -3.653 10.364 6.325 1.00 94.31 74 ASN A N 1
ATOM 544 C CA . ASN A 1 74 ? -2.843 10.221 7.537 1.00 94.31 74 ASN A CA 1
ATOM 545 C C . ASN A 1 74 ? -2.939 8.861 8.242 1.00 94.31 74 ASN A C 1
ATOM 547 O O . ASN A 1 74 ? -2.204 8.661 9.210 1.00 94.31 74 ASN A O 1
ATOM 551 N N . ASP A 1 75 ? -3.757 7.924 7.757 1.00 94.44 75 ASP A N 1
ATOM 552 C CA . ASP A 1 75 ? -3.682 6.539 8.216 1.00 94.44 75 ASP A CA 1
ATOM 553 C C . ASP A 1 75 ? -2.300 5.955 7.905 1.00 94.44 75 ASP A C 1
ATOM 555 O O . ASP A 1 75 ? -1.607 6.386 6.977 1.00 94.44 75 ASP A O 1
ATOM 559 N N . VAL A 1 76 ? -1.869 4.996 8.716 1.00 94.81 76 VAL A N 1
ATOM 560 C CA . VAL A 1 76 ? -0.524 4.428 8.645 1.00 94.81 76 VAL A CA 1
ATOM 561 C C . VAL A 1 76 ? -0.602 2.974 8.214 1.00 94.81 76 VAL A C 1
ATOM 563 O O . VAL A 1 76 ? -1.415 2.203 8.711 1.00 94.81 76 VAL A O 1
ATOM 566 N N . LEU A 1 77 ? 0.295 2.599 7.314 1.00 94.50 77 LEU A N 1
ATOM 567 C CA . LEU A 1 77 ? 0.478 1.244 6.822 1.00 94.50 77 LEU A CA 1
ATOM 568 C C . LEU A 1 77 ? 1.889 0.777 7.146 1.00 94.50 77 LEU A C 1
ATOM 570 O O . LEU A 1 77 ? 2.856 1.459 6.824 1.00 94.50 77 LEU A O 1
ATOM 574 N N . THR A 1 78 ? 2.009 -0.405 7.734 1.00 94.94 78 THR A N 1
ATOM 575 C CA . THR A 1 78 ? 3.294 -1.068 7.955 1.00 94.94 78 THR A CA 1
ATOM 576 C C . THR A 1 78 ? 3.338 -2.341 7.129 1.00 94.94 78 THR A C 1
ATOM 578 O O . THR A 1 78 ? 2.546 -3.262 7.345 1.00 94.94 78 THR A O 1
ATOM 581 N N . ARG A 1 79 ? 4.272 -2.414 6.183 1.00 94.12 79 ARG A N 1
ATOM 582 C CA . ARG A 1 79 ? 4.482 -3.607 5.361 1.00 94.12 79 ARG A CA 1
ATOM 583 C C . ARG A 1 79 ? 5.123 -4.690 6.220 1.00 94.12 79 ARG A C 1
ATOM 585 O O . ARG A 1 79 ? 6.266 -4.544 6.640 1.00 94.12 79 ARG A O 1
ATOM 592 N N . LEU A 1 80 ? 4.413 -5.790 6.480 1.00 92.62 80 LEU A N 1
ATOM 593 C CA . LEU A 1 80 ? 4.895 -6.819 7.415 1.00 92.62 80 LEU A CA 1
ATOM 594 C C . LEU A 1 80 ? 6.132 -7.564 6.897 1.00 92.62 80 LEU A C 1
ATOM 596 O O . LEU A 1 80 ? 6.935 -8.049 7.685 1.00 92.62 80 LEU A O 1
ATOM 600 N N . LYS A 1 81 ? 6.298 -7.629 5.573 1.00 89.88 81 LYS A N 1
ATOM 601 C CA . LYS A 1 81 ? 7.423 -8.301 4.915 1.00 89.88 81 LYS A CA 1
ATOM 602 C C . LYS A 1 81 ? 8.761 -7.579 5.107 1.00 89.88 81 LYS A C 1
ATOM 604 O O . LYS A 1 81 ? 9.783 -8.242 5.244 1.00 89.88 81 LYS A O 1
ATOM 609 N N . THR A 1 82 ? 8.764 -6.246 5.073 1.00 89.94 82 THR A N 1
ATOM 610 C CA . THR A 1 82 ? 9.994 -5.430 5.095 1.00 89.94 82 THR A CA 1
ATOM 611 C C . THR A 1 82 ? 10.137 -4.584 6.359 1.00 89.94 82 THR A C 1
ATOM 613 O O . THR A 1 82 ? 11.238 -4.154 6.681 1.00 89.94 82 THR A O 1
ATOM 616 N N . GLY A 1 83 ? 9.043 -4.354 7.089 1.00 91.00 83 GLY A N 1
ATOM 617 C CA . GLY A 1 83 ? 8.987 -3.418 8.211 1.00 91.00 83 GLY A CA 1
ATOM 618 C C . GLY A 1 83 ? 8.831 -1.954 7.788 1.00 91.00 83 GLY A C 1
ATOM 619 O O . GLY A 1 83 ? 8.786 -1.081 8.653 1.00 91.00 83 GLY A O 1
ATOM 620 N N . ASP A 1 84 ? 8.724 -1.673 6.485 1.00 92.12 84 ASP A N 1
ATOM 621 C CA . ASP A 1 84 ? 8.583 -0.308 5.984 1.00 92.12 84 ASP A CA 1
ATOM 622 C C . ASP A 1 84 ? 7.260 0.308 6.428 1.00 92.12 84 ASP A C 1
ATOM 624 O O . ASP A 1 84 ? 6.195 -0.317 6.356 1.00 92.12 84 ASP A O 1
ATOM 628 N N . ARG A 1 85 ? 7.332 1.570 6.849 1.00 94.25 85 ARG A N 1
ATOM 629 C CA . ARG A 1 85 ? 6.183 2.330 7.320 1.00 94.25 85 ARG A CA 1
ATOM 630 C C . ARG A 1 85 ? 5.822 3.424 6.327 1.00 94.25 85 ARG A C 1
ATOM 632 O O . ARG A 1 85 ? 6.647 4.228 5.893 1.00 94.25 85 ARG A O 1
ATOM 639 N N . PHE A 1 86 ? 4.543 3.474 6.009 1.00 94.81 86 PHE A N 1
ATOM 640 C CA . PHE A 1 86 ? 3.952 4.390 5.060 1.00 94.81 86 PHE A CA 1
ATOM 641 C C . PHE A 1 86 ? 2.770 5.113 5.683 1.00 94.81 86 PHE A C 1
ATOM 643 O O . PHE A 1 86 ? 2.150 4.652 6.639 1.00 94.81 86 PHE A O 1
ATOM 650 N N . MET A 1 87 ? 2.453 6.263 5.112 1.00 95.44 87 MET A N 1
ATOM 651 C CA . MET A 1 87 ? 1.325 7.089 5.498 1.00 95.44 87 MET A CA 1
ATOM 652 C C . MET A 1 87 ? 0.470 7.363 4.268 1.00 95.44 87 MET A C 1
ATOM 654 O O . MET A 1 87 ? 0.999 7.721 3.212 1.00 95.44 87 MET A O 1
ATOM 658 N N . VAL A 1 88 ? -0.844 7.218 4.416 1.00 95.50 88 VAL A N 1
ATOM 659 C CA . VAL A 1 88 ? -1.820 7.469 3.357 1.00 95.50 88 VAL A CA 1
ATOM 660 C C . VAL A 1 88 ? -1.851 8.962 3.052 1.00 95.50 88 VAL A C 1
ATOM 662 O O . VAL A 1 88 ? -2.137 9.797 3.917 1.00 95.50 88 VAL A O 1
ATOM 665 N N . LEU A 1 89 ? -1.527 9.300 1.809 1.00 94.69 89 LEU A N 1
ATOM 666 C CA . LEU A 1 89 ? -1.557 10.655 1.278 1.00 94.69 89 LEU A CA 1
ATOM 667 C C . LEU A 1 89 ? -2.909 10.966 0.634 1.00 94.69 89 LEU A C 1
ATOM 669 O O . LEU A 1 89 ? -3.441 12.055 0.861 1.00 94.69 89 LEU A O 1
ATOM 673 N N . ASP A 1 90 ? -3.428 10.021 -0.150 1.00 94.00 90 ASP A N 1
ATOM 674 C CA . ASP A 1 90 ? -4.678 10.150 -0.897 1.00 94.00 90 ASP A CA 1
ATOM 675 C C . ASP A 1 90 ? -5.333 8.777 -1.135 1.00 94.00 90 ASP A C 1
ATOM 677 O O . ASP A 1 90 ? -4.663 7.743 -1.060 1.00 94.00 90 ASP A O 1
ATOM 681 N N . VAL A 1 91 ? -6.641 8.769 -1.401 1.00 94.62 91 VAL A N 1
ATOM 682 C CA . VAL A 1 91 ? -7.473 7.559 -1.514 1.00 94.62 91 VAL A CA 1
ATOM 683 C C . VAL A 1 91 ? -8.302 7.624 -2.790 1.00 94.62 91 VAL A C 1
ATOM 685 O O . VAL A 1 91 ? -9.239 8.417 -2.887 1.00 94.62 91 VAL A O 1
ATOM 688 N N . HIS A 1 92 ? -8.000 6.769 -3.765 1.00 94.19 92 HIS A N 1
ATOM 689 C CA . HIS A 1 92 ? -8.708 6.719 -5.047 1.00 94.19 92 HIS A CA 1
ATOM 690 C C . HIS A 1 92 ? -9.577 5.466 -5.125 1.00 94.19 92 HIS A C 1
ATOM 692 O O . HIS A 1 92 ? -9.071 4.350 -5.064 1.00 94.19 92 HIS A O 1
ATOM 698 N N . SER A 1 93 ? -10.891 5.644 -5.260 1.00 91.12 93 SER A N 1
ATOM 699 C CA . SER A 1 93 ? -11.823 4.542 -5.518 1.00 91.12 93 SER A CA 1
ATOM 700 C C . SER A 1 93 ? -12.011 4.337 -7.014 1.00 91.12 93 SER A C 1
ATOM 702 O O . SER A 1 93 ? -12.234 5.311 -7.731 1.00 91.12 93 SER A O 1
ATOM 704 N N . ASP A 1 94 ? -12.013 3.089 -7.463 1.00 84.81 94 ASP A N 1
ATOM 705 C CA . ASP A 1 94 ? -12.176 2.738 -8.879 1.00 84.81 94 ASP A CA 1
ATOM 706 C C . ASP A 1 94 ? -13.627 2.424 -9.290 1.00 84.81 94 ASP A C 1
ATOM 708 O O . ASP A 1 94 ? -13.923 2.247 -10.469 1.00 84.81 94 ASP A O 1
ATOM 712 N N . GLY A 1 95 ? -14.546 2.380 -8.320 1.00 84.31 95 GLY A N 1
ATOM 713 C CA . GLY A 1 95 ? -15.965 2.100 -8.545 1.00 84.31 95 GLY A CA 1
ATOM 714 C C . GLY A 1 95 ? -16.318 0.614 -8.663 1.00 84.31 95 GLY A C 1
ATOM 715 O O . GLY A 1 95 ? -17.495 0.303 -8.832 1.00 84.31 95 GLY A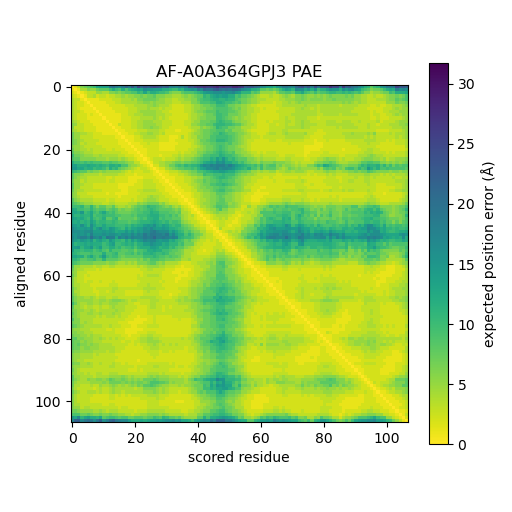 O 1
ATOM 716 N N . ILE A 1 96 ? -15.349 -0.297 -8.520 1.00 88.75 96 ILE A N 1
ATOM 717 C CA . ILE A 1 96 ? -15.554 -1.758 -8.562 1.00 88.75 96 ILE A CA 1
ATOM 718 C C . ILE A 1 96 ? -15.114 -2.456 -7.263 1.00 88.75 96 ILE A C 1
ATOM 720 O O . ILE A 1 96 ? -14.847 -3.655 -7.242 1.00 88.75 96 ILE A O 1
ATOM 724 N N . GLY A 1 97 ? -15.057 -1.710 -6.156 1.00 86.31 97 GLY A N 1
ATOM 725 C CA . GLY A 1 97 ? -14.734 -2.239 -4.826 1.00 86.31 97 GLY A CA 1
ATOM 726 C C . GLY A 1 97 ? -13.246 -2.202 -4.469 1.00 86.31 97 GLY A C 1
ATOM 727 O O . GLY A 1 97 ? -12.882 -2.622 -3.368 1.00 86.31 97 GLY A O 1
ATOM 728 N N . TRP A 1 98 ? -12.394 -1.657 -5.341 1.00 90.31 98 TRP A N 1
ATOM 729 C CA . TRP A 1 98 ? -10.984 -1.438 -5.048 1.00 90.31 98 TRP A CA 1
ATOM 730 C C . TRP A 1 98 ? -10.728 -0.011 -4.564 1.00 90.31 98 TRP A C 1
ATOM 732 O O . TRP A 1 98 ? -11.398 0.960 -4.939 1.00 90.31 98 TRP A O 1
ATOM 742 N N . LEU A 1 99 ? -9.700 0.115 -3.737 1.00 93.81 99 LEU A N 1
ATOM 743 C CA . LEU A 1 99 ? -9.116 1.377 -3.329 1.00 93.81 99 LEU A CA 1
ATOM 744 C C . LEU A 1 99 ? -7.632 1.360 -3.659 1.00 93.81 99 LEU A C 1
ATOM 746 O O . LEU A 1 99 ? -6.891 0.494 -3.200 1.00 93.81 99 LEU A O 1
ATOM 750 N N . ASN A 1 100 ? -7.191 2.357 -4.412 1.00 94.50 100 ASN A N 1
ATOM 751 C CA . ASN A 1 100 ? -5.783 2.656 -4.576 1.00 94.50 100 ASN A CA 1
ATOM 752 C C . ASN A 1 100 ? -5.383 3.733 -3.562 1.00 94.50 100 ASN A C 1
ATOM 754 O O . ASN A 1 100 ? -5.838 4.878 -3.640 1.00 94.50 100 ASN A O 1
ATOM 758 N N . LEU A 1 101 ? -4.561 3.358 -2.586 1.00 95.06 101 LEU A N 1
ATOM 759 C CA . LEU A 1 101 ? -4.046 4.269 -1.571 1.00 95.06 101 LEU A CA 1
ATOM 760 C C . LEU A 1 101 ? -2.690 4.791 -2.032 1.00 95.06 101 LEU A C 1
ATOM 762 O O . LEU A 1 101 ? -1.736 4.023 -2.152 1.00 95.06 101 LEU A O 1
ATOM 766 N N . ILE A 1 102 ? -2.594 6.099 -2.262 1.00 95.00 102 ILE A N 1
ATOM 767 C CA . ILE A 1 102 ? -1.321 6.750 -2.570 1.00 95.00 102 ILE A CA 1
ATOM 768 C C . ILE A 1 102 ? -0.585 6.975 -1.259 1.00 95.00 102 ILE A C 1
ATOM 770 O O . ILE A 1 102 ? -1.132 7.556 -0.319 1.00 95.00 102 ILE A O 1
ATOM 774 N N . LEU A 1 103 ? 0.659 6.519 -1.187 1.00 94.50 103 LEU A N 1
ATOM 775 C CA . LEU A 1 103 ? 1.435 6.484 0.039 1.00 94.50 103 LEU A CA 1
ATOM 776 C C . LEU A 1 103 ? 2.607 7.462 -0.011 1.00 94.50 103 LEU A C 1
ATOM 778 O O . LEU A 1 103 ? 3.118 7.844 -1.064 1.00 94.50 103 LEU A O 1
ATOM 782 N N . LYS A 1 104 ? 3.084 7.825 1.174 1.00 92.56 104 L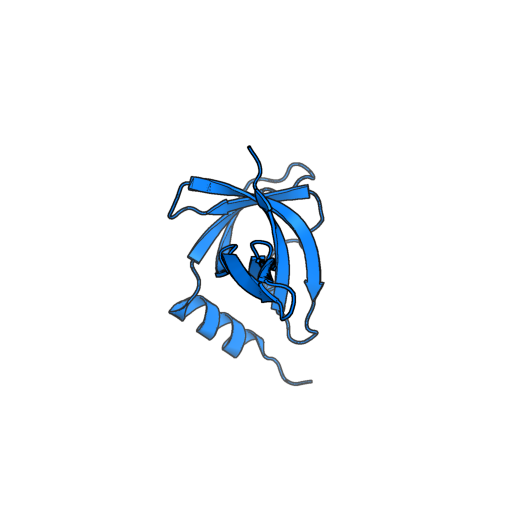YS A N 1
ATOM 783 C CA . LYS A 1 104 ? 4.404 8.422 1.369 1.00 92.56 104 LYS A CA 1
ATOM 784 C C . LYS A 1 104 ? 5.144 7.683 2.471 1.00 92.56 104 LYS A C 1
ATOM 786 O O . LYS A 1 104 ? 4.520 7.166 3.395 1.00 92.56 104 LYS A O 1
ATOM 791 N N . VAL A 1 105 ? 6.469 7.663 2.393 1.00 90.06 105 VAL A N 1
ATOM 792 C CA . VAL A 1 105 ? 7.310 7.077 3.443 1.00 90.06 105 VAL A CA 1
ATOM 793 C C . VAL A 1 105 ? 7.102 7.851 4.746 1.00 90.06 105 VAL A C 1
ATOM 795 O O . VAL A 1 105 ? 7.197 9.082 4.763 1.00 90.06 105 VAL A O 1
ATOM 798 N N . ALA A 1 106 ? 6.807 7.131 5.826 1.00 83.44 106 ALA A N 1
ATOM 799 C CA . ALA A 1 106 ? 6.715 7.667 7.175 1.00 83.44 106 ALA A CA 1
ATOM 800 C C . ALA A 1 106 ? 7.960 7.219 7.949 1.00 83.44 106 ALA A C 1
ATOM 802 O O . ALA A 1 106 ? 8.154 6.024 8.157 1.00 83.44 106 ALA A O 1
ATOM 803 N N . LYS A 1 107 ? 8.819 8.176 8.312 1.00 61.84 107 LYS A N 1
ATOM 804 C CA . LYS A 1 107 ? 9.960 7.930 9.204 1.00 61.84 107 LYS A CA 1
ATOM 805 C C . LYS A 1 107 ? 9.507 7.899 10.656 1.00 61.84 107 LYS A C 1
ATOM 807 O O . LYS A 1 107 ? 8.612 8.707 10.992 1.00 61.84 107 LYS A O 1
#

Mean predicted aligned error: 5.13 Å